Protein AF-A0A2X1QNJ2-F1 (afdb_monomer_lite)

Organism: Haemophilus influenzae (NCBI:txid727)

Radius of gyration: 19.0 Å; chains: 1; bounding box: 23×51×39 Å

InterPro domains:
  IPR060374 RelA/SpoT, RIS domain [PF28438] (33-72)

Structure (mmCIF, N/CA/C/O backbone):
data_AF-A0A2X1QNJ2-F1
#
_entry.id   AF-A0A2X1QNJ2-F1
#
loop_
_atom_site.group_PDB
_atom_site.id
_atom_site.type_symbol
_atom_site.label_atom_id
_atom_site.label_alt_id
_atom_site.label_comp_id
_atom_site.label_asym_id
_atom_site.label_entity_id
_atom_site.label_seq_id
_atom_site.pdbx_PDB_ins_code
_atom_site.Cartn_x
_atom_site.Cartn_y
_atom_site.Cartn_z
_atom_site.occupancy
_atom_site.B_iso_or_equiv
_atom_site.auth_seq_id
_atom_site.auth_comp_id
_atom_site.auth_asym_id
_atom_site.auth_atom_id
_atom_site.pdbx_PDB_model_num
ATOM 1 N N . MET A 1 1 ? -0.038 43.991 23.403 1.00 59.16 1 MET A N 1
ATOM 2 C CA . MET A 1 1 ? 0.311 42.573 23.241 1.00 59.16 1 MET A CA 1
ATOM 3 C C . MET A 1 1 ? 0.699 42.046 24.604 1.00 59.16 1 MET A C 1
ATOM 5 O O . MET A 1 1 ? 1.868 42.044 24.970 1.00 59.16 1 MET A O 1
ATOM 9 N N . THR A 1 2 ? -0.314 41.752 25.409 1.00 89.94 2 THR A N 1
ATOM 10 C CA . THR A 1 2 ? -0.168 41.114 26.713 1.00 89.94 2 THR A CA 1
ATOM 11 C C . THR A 1 2 ? 0.232 39.654 26.500 1.00 89.94 2 THR A C 1
ATOM 13 O O . THR A 1 2 ? -0.014 39.071 25.443 1.00 89.94 2 THR A O 1
ATOM 16 N N . ALA A 1 3 ? 0.875 39.049 27.497 1.00 82.62 3 ALA A N 1
ATOM 17 C CA . ALA A 1 3 ? 1.252 37.637 27.433 1.00 82.62 3 ALA A CA 1
ATOM 18 C C . ALA A 1 3 ? 0.028 36.716 27.228 1.00 82.62 3 ALA A C 1
ATOM 20 O O . ALA A 1 3 ? 0.134 35.671 26.596 1.00 82.62 3 ALA A O 1
ATOM 21 N N . GLU A 1 4 ? -1.140 37.148 27.705 1.00 88.44 4 GLU A N 1
ATOM 22 C CA . GLU A 1 4 ? -2.420 36.452 27.561 1.00 88.44 4 GLU A CA 1
ATOM 23 C C . GLU A 1 4 ? -2.941 36.482 26.115 1.00 88.44 4 GLU A C 1
ATOM 25 O O . GLU A 1 4 ? -3.465 35.484 25.624 1.00 88.44 4 GLU A O 1
ATOM 30 N N . GLU A 1 5 ? -2.753 37.601 25.404 1.00 86.88 5 GLU A N 1
ATOM 31 C CA . GLU A 1 5 ? -3.117 37.726 23.986 1.00 86.88 5 GLU A CA 1
ATOM 32 C C . GLU A 1 5 ? -2.297 36.760 23.113 1.00 86.88 5 GLU A C 1
ATOM 34 O O . GLU A 1 5 ? -2.844 36.130 22.207 1.00 86.88 5 GLU A O 1
ATOM 39 N N . ALA A 1 6 ? -1.007 36.589 23.420 1.00 83.75 6 ALA A N 1
ATOM 40 C CA . ALA A 1 6 ? -0.124 35.673 22.697 1.00 83.75 6 ALA A CA 1
ATOM 41 C C . ALA A 1 6 ? -0.463 34.192 22.957 1.00 83.75 6 ALA A C 1
ATOM 43 O O . ALA A 1 6 ? -0.497 33.389 22.024 1.00 83.75 6 ALA A O 1
ATOM 44 N N . ASP A 1 7 ? -0.751 33.823 24.208 1.00 82.50 7 ASP A N 1
ATOM 45 C CA . ASP A 1 7 ? -1.127 32.450 24.569 1.00 82.50 7 ASP A CA 1
ATOM 46 C C . ASP A 1 7 ? -2.451 32.029 23.905 1.00 82.50 7 ASP A C 1
ATOM 48 O O . ASP A 1 7 ? -2.570 30.950 23.311 1.00 82.50 7 ASP A O 1
ATOM 52 N N . GLN A 1 8 ? -3.429 32.939 23.891 1.00 86.94 8 GLN A N 1
ATOM 53 C CA . GLN A 1 8 ? -4.714 32.707 23.240 1.00 86.94 8 GLN A CA 1
ATOM 54 C C . GLN A 1 8 ? -4.576 32.532 21.716 1.00 86.94 8 GLN A C 1
ATOM 56 O O . GLN A 1 8 ? -5.322 31.758 21.106 1.00 86.94 8 GLN A O 1
ATOM 61 N N . GLU A 1 9 ? -3.614 33.209 21.087 1.00 85.56 9 GLU A N 1
ATOM 62 C CA . GLU A 1 9 ? -3.318 33.063 19.661 1.00 85.56 9 GLU A CA 1
ATOM 63 C C . GLU A 1 9 ? -2.688 31.699 19.324 1.00 85.56 9 GLU A C 1
ATOM 65 O O . GLU A 1 9 ? -3.048 31.078 18.315 1.00 85.56 9 GLU A O 1
ATOM 70 N N . ILE A 1 10 ? -1.805 31.183 20.186 1.00 84.69 10 ILE A N 1
ATOM 71 C CA . ILE A 1 10 ? -1.175 29.863 20.019 1.00 84.69 10 ILE A CA 1
ATOM 72 C C . ILE A 1 10 ? -2.222 28.746 20.134 1.00 84.69 10 ILE A C 1
ATOM 74 O O . ILE A 1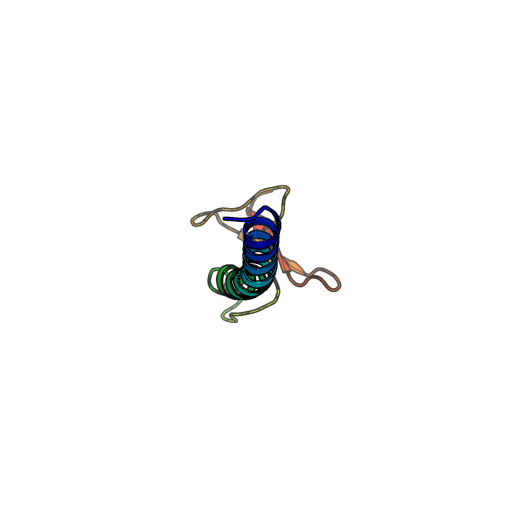 10 ? -2.274 27.854 19.280 1.00 84.69 10 ILE A O 1
ATOM 78 N N . LEU A 1 11 ? -3.105 28.817 21.135 1.00 81.56 11 LEU A N 1
ATOM 79 C CA . LEU A 1 11 ? -4.180 27.839 21.345 1.00 81.56 11 LEU A CA 1
ATOM 80 C C . LEU A 1 11 ? -5.123 27.743 20.135 1.00 81.56 11 LEU A C 1
ATOM 82 O O . LEU A 1 11 ? -5.472 26.642 19.698 1.00 81.56 11 LEU A O 1
ATOM 86 N N . ARG A 1 12 ? -5.484 28.887 19.537 1.00 84.62 12 ARG A N 1
ATOM 87 C CA . ARG A 1 12 ? -6.306 28.941 18.314 1.00 84.62 12 ARG A CA 1
ATOM 88 C C . ARG A 1 12 ? -5.617 28.261 17.127 1.00 84.62 12 ARG A C 1
ATOM 90 O O . ARG A 1 12 ? -6.260 27.506 16.394 1.00 84.62 12 ARG A O 1
ATOM 97 N N . HIS A 1 13 ? -4.312 28.474 16.952 1.00 79.44 13 HIS A N 1
ATOM 98 C CA . HIS A 1 13 ? -3.545 27.844 15.875 1.00 79.44 13 HIS A CA 1
ATOM 99 C C . HIS A 1 13 ? -3.439 26.320 16.028 1.00 79.44 13 HIS A C 1
ATOM 101 O O . HIS A 1 13 ? -3.566 25.600 15.035 1.00 79.44 13 HIS A O 1
ATOM 107 N N . VAL A 1 14 ? -3.247 25.806 17.248 1.00 83.12 14 VAL A N 1
ATOM 108 C CA . VAL A 1 14 ? -3.179 24.354 17.504 1.00 83.12 14 VAL A CA 1
ATOM 109 C C . VAL A 1 14 ? -4.532 23.675 17.253 1.00 83.12 14 VAL A C 1
ATOM 111 O O . VAL A 1 14 ? -4.576 22.601 16.638 1.00 83.12 14 VAL A O 1
ATOM 114 N N . ALA A 1 15 ? -5.636 24.317 17.651 1.00 83.50 15 ALA A N 1
ATOM 115 C CA . ALA A 1 15 ? -6.985 23.806 17.413 1.00 83.50 15 ALA A CA 1
ATOM 116 C C . ALA A 1 15 ? -7.296 23.686 15.908 1.00 83.50 15 ALA A C 1
ATOM 118 O O . ALA A 1 15 ? -7.700 22.619 15.441 1.00 83.50 15 ALA A O 1
ATOM 119 N N . ASN A 1 16 ? -7.012 24.731 15.120 1.00 79.12 16 ASN A N 1
ATOM 120 C CA . ASN A 1 16 ? -7.257 24.709 13.673 1.00 79.12 16 ASN A CA 1
ATOM 121 C C . ASN A 1 16 ? -6.332 23.741 12.921 1.00 79.12 16 ASN A C 1
ATOM 123 O O . ASN A 1 16 ? -6.769 23.046 12.005 1.00 79.12 16 ASN A O 1
ATOM 127 N N . LYS A 1 17 ? -5.056 23.636 13.312 1.00 73.31 17 LYS A N 1
ATOM 128 C CA . LYS A 1 17 ? -4.085 22.766 12.627 1.00 73.31 17 LYS A CA 1
ATOM 129 C C . LYS A 1 17 ? -4.445 21.282 12.734 1.00 73.31 17 LYS A C 1
ATOM 131 O O . LYS A 1 17 ? -4.203 20.525 11.795 1.00 73.31 17 LYS A O 1
A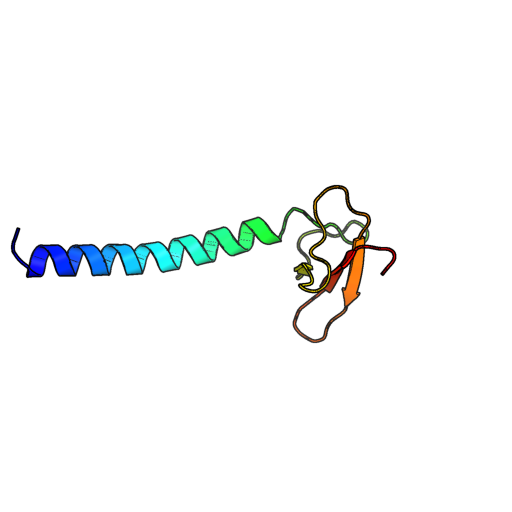TOM 136 N N . SER A 1 18 ? -5.055 20.877 13.847 1.00 67.94 18 SER A N 1
ATOM 137 C CA . SER A 1 18 ? -5.476 19.491 14.089 1.00 67.94 18 SER A CA 1
ATOM 138 C C . SER A 1 18 ? -6.630 19.057 13.175 1.00 67.94 18 SER A C 1
ATOM 140 O O . SER A 1 18 ? -6.592 17.953 12.628 1.00 67.94 18 SER A O 1
ATOM 142 N N . ALA A 1 19 ? -7.614 19.937 12.956 1.00 66.62 19 ALA A N 1
ATOM 143 C CA . ALA A 1 19 ? -8.770 19.670 12.096 1.00 66.62 19 ALA A CA 1
ATOM 144 C C . ALA A 1 19 ? -8.402 19.653 10.600 1.00 66.62 19 ALA A C 1
ATOM 146 O O . ALA A 1 19 ? -8.813 18.761 9.860 1.00 66.62 19 ALA A O 1
ATOM 147 N N . VAL A 1 20 ? -7.550 20.584 10.158 1.00 65.69 20 VAL A N 1
ATOM 148 C CA . VAL A 1 20 ? -7.128 20.669 8.747 1.00 65.69 20 VAL A CA 1
ATOM 149 C C . VAL A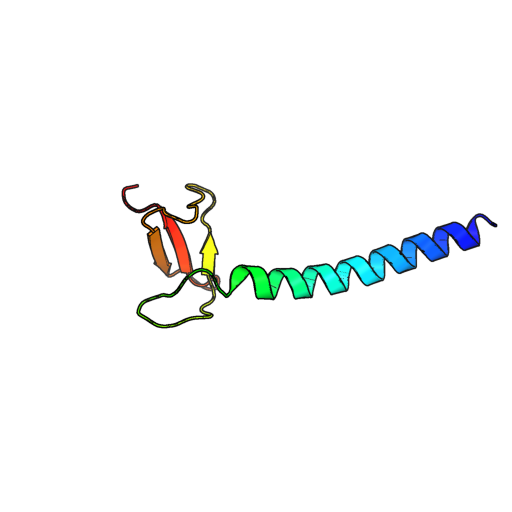 1 20 ? -6.238 19.480 8.351 1.00 65.69 20 VAL A C 1
ATOM 151 O O . VAL A 1 20 ? -6.370 18.929 7.258 1.00 65.69 20 VAL A O 1
ATOM 154 N N . ASN A 1 21 ? -5.361 19.024 9.251 1.00 65.81 21 ASN A N 1
ATOM 155 C CA . ASN A 1 21 ? -4.454 17.900 8.990 1.00 65.81 21 ASN A CA 1
ATOM 156 C C . ASN A 1 21 ? -5.200 16.556 8.866 1.00 65.81 21 ASN A C 1
ATOM 158 O O . ASN A 1 21 ? -4.853 15.714 8.037 1.00 65.81 21 ASN A O 1
ATOM 162 N N . SER A 1 22 ? -6.265 16.361 9.647 1.00 61.81 22 SER A N 1
ATOM 163 C CA . SER A 1 22 ? -7.064 15.131 9.601 1.00 61.81 22 SER A CA 1
ATOM 164 C C . SER A 1 22 ? -7.878 15.005 8.305 1.00 61.81 22 SER A C 1
ATOM 166 O O . SER A 1 22 ? -7.949 13.908 7.751 1.00 61.81 22 SER A O 1
ATOM 168 N N . GLN A 1 23 ? -8.383 16.112 7.751 1.00 60.06 23 GLN A N 1
ATOM 169 C CA . GLN A 1 23 ? -9.066 16.114 6.450 1.00 60.06 23 GLN A CA 1
ATOM 170 C C . GLN A 1 23 ? -8.091 15.886 5.281 1.00 60.06 23 GLN A C 1
ATOM 172 O O . GLN A 1 23 ? -8.307 14.992 4.464 1.00 60.06 23 GLN A O 1
ATOM 177 N N . GLN A 1 24 ? -6.953 16.588 5.247 1.00 58.31 24 GLN A N 1
ATOM 178 C CA . GLN A 1 24 ? -5.965 16.448 4.162 1.00 58.31 24 GLN A CA 1
ATOM 179 C C . GLN A 1 24 ? -5.311 15.059 4.084 1.00 58.31 24 GLN A C 1
ATOM 181 O O . GLN A 1 24 ? -4.867 14.635 3.014 1.00 58.31 24 GLN A O 1
ATOM 186 N N . LYS A 1 25 ? -5.233 14.334 5.206 1.00 56.22 25 LYS A N 1
ATOM 187 C CA . LYS A 1 25 ? -4.678 12.977 5.238 1.00 56.22 25 LYS A CA 1
ATOM 188 C C . LYS A 1 25 ? -5.607 11.950 4.587 1.00 56.22 25 LYS A C 1
ATOM 190 O O . LYS A 1 25 ? -5.109 10.969 4.045 1.00 56.22 25 LYS A O 1
ATOM 195 N N . SER A 1 26 ? -6.920 12.161 4.620 1.00 55.53 26 SER A N 1
ATOM 196 C CA . SER A 1 26 ? -7.882 11.238 4.006 1.00 55.53 26 SER A CA 1
ATOM 197 C C . SER A 1 26 ? -7.856 11.300 2.474 1.00 55.53 26 SER A C 1
ATOM 199 O O . SER A 1 26 ? -7.808 10.260 1.826 1.00 55.53 26 SER A O 1
ATOM 201 N N . GLU A 1 27 ? -7.741 12.496 1.888 1.00 56.44 27 GLU A N 1
ATOM 202 C CA . GLU A 1 27 ? -7.742 12.651 0.425 1.00 56.44 27 GLU A CA 1
ATOM 203 C C . GLU A 1 27 ? -6.430 12.209 -0.237 1.00 56.44 27 GLU A C 1
ATOM 205 O O . GLU A 1 27 ? -6.443 11.602 -1.306 1.00 56.44 27 GLU A O 1
ATOM 210 N N . LYS A 1 28 ? -5.277 12.435 0.411 1.00 57.44 28 LYS A N 1
ATOM 211 C CA . LYS A 1 28 ? -3.970 12.045 -0.155 1.00 57.44 28 LYS A CA 1
ATOM 212 C C . LYS A 1 28 ? -3.757 10.534 -0.262 1.00 57.44 28 LYS A C 1
ATOM 214 O O . LYS A 1 28 ? -2.923 10.112 -1.058 1.00 57.44 28 LYS A O 1
ATOM 219 N N . ASN A 1 29 ? -4.464 9.731 0.533 1.00 57.91 29 ASN A N 1
ATOM 220 C CA . ASN A 1 29 ? -4.286 8.277 0.545 1.00 57.91 29 ASN A CA 1
ATOM 221 C C . ASN A 1 29 ? -5.235 7.536 -0.405 1.00 57.91 29 ASN A C 1
ATOM 223 O O . ASN A 1 29 ? -5.047 6.346 -0.590 1.00 57.91 29 ASN A O 1
ATOM 227 N N . ASN A 1 30 ? -6.232 8.188 -1.010 1.00 57.94 30 ASN A N 1
ATOM 228 C CA . ASN A 1 30 ? -7.309 7.461 -1.693 1.00 57.94 30 ASN A CA 1
ATOM 229 C C . ASN A 1 30 ? -7.187 7.382 -3.226 1.00 57.94 30 ASN A C 1
ATOM 231 O O . ASN A 1 30 ? -7.839 6.536 -3.830 1.00 57.94 30 ASN A O 1
ATOM 235 N N . GLY A 1 31 ? -6.359 8.222 -3.862 1.00 61.34 31 GLY A N 1
ATOM 236 C CA . GLY A 1 31 ? -6.370 8.388 -5.326 1.00 61.34 31 GLY A CA 1
ATOM 237 C C . GLY A 1 31 ? -5.254 7.707 -6.129 1.00 61.34 31 GLY A C 1
ATOM 238 O O . GLY A 1 31 ? -5.307 7.736 -7.353 1.00 61.34 31 GLY A O 1
ATOM 239 N N . TYR A 1 32 ? -4.229 7.131 -5.493 1.00 74.38 32 TYR A N 1
ATOM 240 C CA . TYR A 1 32 ? -3.026 6.665 -6.213 1.00 74.38 32 TYR A CA 1
ATOM 241 C C . TYR A 1 32 ? -2.996 5.167 -6.522 1.00 74.38 32 TYR A C 1
ATOM 243 O O . TYR A 1 32 ? -2.145 4.723 -7.290 1.00 74.38 32 TYR A O 1
ATOM 251 N N . VAL A 1 33 ? -3.892 4.381 -5.926 1.00 84.00 33 VAL A N 1
ATOM 252 C CA . VAL A 1 33 ? -3.846 2.919 -5.998 1.00 84.00 33 VAL A CA 1
ATOM 253 C C . VAL A 1 33 ? -5.221 2.397 -6.371 1.00 84.00 33 VAL A C 1
ATOM 255 O O . VAL A 1 33 ? -6.195 2.627 -5.658 1.00 84.00 33 VAL A O 1
ATOM 258 N N . ILE A 1 34 ? -5.274 1.676 -7.488 1.00 87.31 34 ILE A N 1
ATOM 259 C CA . ILE A 1 34 ? -6.470 1.007 -7.997 1.00 87.31 34 ILE A CA 1
ATOM 260 C C . ILE A 1 34 ? -6.200 -0.493 -7.930 1.00 87.31 34 ILE A C 1
ATOM 262 O O . ILE A 1 34 ? -5.178 -0.963 -8.430 1.00 87.31 34 ILE A O 1
ATOM 266 N N . VAL A 1 35 ? -7.105 -1.242 -7.307 1.00 85.81 35 VAL A N 1
ATOM 267 C CA . VAL A 1 35 ? -6.978 -2.694 -7.135 1.00 85.81 35 VAL A CA 1
ATOM 268 C C . VAL A 1 35 ? -8.028 -3.361 -8.005 1.00 85.81 35 VAL A C 1
ATOM 270 O O . VAL A 1 35 ? -9.215 -3.229 -7.727 1.00 85.81 35 VAL A O 1
ATOM 273 N N . GLU A 1 36 ? -7.603 -4.050 -9.067 1.00 85.88 36 GLU A N 1
ATOM 274 C CA . GLU A 1 36 ? -8.511 -4.770 -9.982 1.00 85.88 36 GLU A CA 1
ATOM 275 C C . GLU A 1 36 ? -9.679 -3.896 -10.498 1.00 85.88 36 GLU A C 1
ATOM 277 O O . GLU A 1 36 ? -10.818 -4.338 -10.618 1.00 85.88 36 GLU A O 1
ATOM 282 N N . GLY A 1 37 ? -9.410 -2.614 -10.769 1.00 85.12 37 GLY A N 1
ATOM 283 C CA . GLY A 1 37 ? -10.417 -1.655 -11.244 1.00 85.12 37 GLY A CA 1
ATOM 284 C C . GLY A 1 37 ? -11.285 -1.015 -10.154 1.00 85.12 37 GLY A C 1
ATOM 285 O O . GLY A 1 37 ? -12.147 -0.204 -10.481 1.00 85.12 37 GLY A O 1
ATOM 286 N N . VAL A 1 38 ? -11.048 -1.326 -8.877 1.00 85.88 38 VAL A N 1
ATOM 287 C CA . VAL A 1 38 ? -11.733 -0.713 -7.731 1.00 85.88 38 VAL A CA 1
ATOM 288 C C . VAL A 1 38 ? -10.838 0.346 -7.088 1.00 85.88 38 VAL A C 1
ATOM 290 O O . VAL A 1 38 ? -9.678 0.082 -6.756 1.00 85.88 38 VAL A O 1
ATOM 293 N N . ASP A 1 39 ? -11.383 1.548 -6.912 1.00 83.62 39 ASP A N 1
ATOM 294 C CA . ASP A 1 39 ? -10.727 2.662 -6.230 1.00 83.62 39 ASP A CA 1
ATOM 295 C C . ASP A 1 39 ? -11.109 2.733 -4.737 1.00 8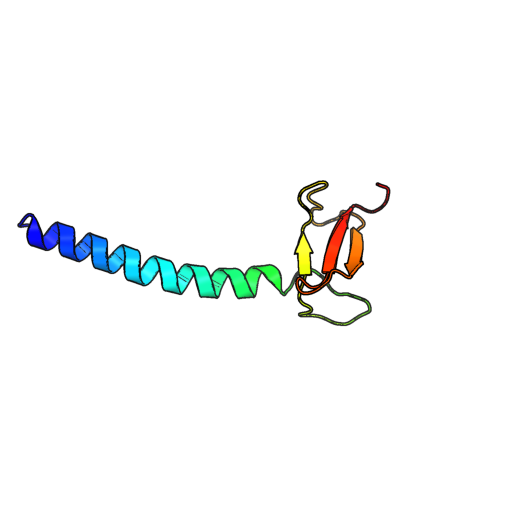3.62 39 ASP A C 1
ATOM 297 O O . ASP A 1 39 ? -11.916 1.946 -4.238 1.00 83.62 39 ASP A O 1
ATOM 301 N N . ASN A 1 40 ? -10.489 3.664 -4.000 1.00 82.50 40 ASN A N 1
ATOM 302 C CA . ASN A 1 40 ? -10.879 4.033 -2.631 1.00 82.50 40 ASN A CA 1
ATOM 303 C C . ASN A 1 40 ? -10.910 2.892 -1.590 1.00 82.50 40 ASN A C 1
ATOM 305 O O . ASN A 1 40 ? -11.493 3.045 -0.513 1.00 82.50 40 ASN A O 1
ATOM 309 N N . LEU A 1 41 ? -10.263 1.754 -1.854 1.00 86.75 41 LEU A N 1
ATOM 310 C CA . LEU A 1 41 ? -10.086 0.708 -0.849 1.00 86.75 41 LEU A CA 1
ATOM 311 C C . LEU A 1 41 ? -9.144 1.190 0.253 1.00 86.75 41 LEU A C 1
ATOM 313 O O . LEU A 1 41 ? -8.171 1.892 -0.010 1.00 86.75 41 LEU A O 1
ATOM 317 N N . MET A 1 42 ? -9.380 0.757 1.491 1.00 89.31 42 MET A N 1
ATOM 318 C CA . MET A 1 42 ? -8.446 1.017 2.585 1.00 89.31 42 MET A CA 1
ATOM 319 C C . MET A 1 42 ? -7.097 0.362 2.268 1.00 89.31 42 MET A C 1
ATOM 321 O O . MET A 1 42 ? -7.000 -0.862 2.169 1.00 89.31 42 MET A O 1
ATOM 325 N N . HIS A 1 43 ? -6.051 1.168 2.124 1.00 91.31 43 HIS A N 1
ATOM 326 C CA . HIS A 1 43 ? -4.707 0.684 1.837 1.00 91.31 43 HIS A CA 1
ATOM 327 C C . HIS A 1 43 ? -3.637 1.584 2.458 1.00 91.31 43 HIS A C 1
ATOM 329 O O . HIS A 1 43 ? -3.912 2.700 2.898 1.00 91.31 43 HIS A O 1
ATOM 335 N N . HIS A 1 44 ? -2.404 1.083 2.524 1.00 90.94 44 HIS A N 1
ATOM 336 C CA . HIS A 1 44 ? -1.250 1.847 2.987 1.00 90.94 44 HIS A CA 1
ATOM 337 C C . HIS A 1 44 ? 0.056 1.359 2.347 1.00 90.94 44 HIS A C 1
ATOM 339 O O . HIS A 1 44 ? 0.206 0.188 2.001 1.00 90.94 44 HIS A O 1
ATOM 345 N N . ILE A 1 45 ? 1.029 2.264 2.234 1.00 93.06 45 ILE A N 1
ATOM 346 C CA . ILE A 1 45 ? 2.376 1.960 1.738 1.00 93.06 45 ILE A CA 1
ATOM 347 C C . ILE A 1 45 ? 3.187 1.238 2.823 1.00 93.06 45 ILE A C 1
ATOM 349 O O . ILE A 1 45 ? 3.291 1.715 3.958 1.00 93.06 45 ILE A O 1
ATOM 353 N N . ALA A 1 46 ? 3.788 0.096 2.480 1.00 93.81 46 ALA A N 1
ATOM 354 C CA . ALA A 1 46 ? 4.600 -0.683 3.406 1.00 93.81 46 ALA A CA 1
ATOM 355 C C . ALA A 1 46 ? 5.930 0.013 3.737 1.00 93.81 46 ALA A C 1
ATOM 357 O O . ALA A 1 46 ? 6.628 0.547 2.871 1.00 93.81 46 ALA A O 1
ATOM 358 N N . ARG A 1 47 ? 6.338 -0.059 5.009 1.00 92.75 47 ARG A N 1
ATOM 359 C CA . ARG A 1 47 ? 7.568 0.589 5.505 1.00 92.75 47 ARG A CA 1
ATOM 360 C C . ARG A 1 47 ? 8.865 -0.117 5.100 1.00 92.75 47 ARG A C 1
ATOM 362 O O . ARG A 1 47 ? 9.905 0.520 5.113 1.00 92.75 47 ARG A O 1
ATOM 369 N N . CYS A 1 48 ? 8.810 -1.404 4.756 1.00 94.12 48 CYS A N 1
ATOM 370 C CA . CYS A 1 48 ? 9.976 -2.197 4.338 1.00 94.12 48 CYS A CA 1
ATOM 371 C C . CYS A 1 48 ? 10.615 -1.702 3.038 1.00 94.12 48 CYS A C 1
ATOM 373 O O . CYS A 1 48 ? 11.815 -1.835 2.836 1.00 94.12 48 CYS A O 1
ATOM 375 N N . CYS A 1 49 ? 9.763 -1.212 2.143 1.00 92.88 49 CYS A N 1
ATOM 376 C CA . CYS A 1 49 ? 10.005 -1.220 0.712 1.00 92.88 49 CYS A CA 1
ATOM 377 C C . CYS A 1 49 ? 9.710 0.151 0.092 1.00 92.88 49 CYS A C 1
ATOM 379 O O . CYS A 1 49 ? 10.273 0.473 -0.946 1.00 92.88 49 CYS A O 1
ATOM 381 N N . GLN A 1 50 ? 8.813 0.922 0.731 1.00 92.88 50 GLN A N 1
ATOM 382 C CA . GLN A 1 50 ? 8.408 2.284 0.371 1.00 92.88 50 GLN A CA 1
ATOM 383 C C . GLN A 1 50 ? 8.248 2.504 -1.145 1.00 92.88 50 GLN A C 1
ATOM 385 O O . GLN A 1 50 ? 8.940 3.356 -1.701 1.00 92.88 50 GLN A O 1
ATOM 390 N N . PRO A 1 51 ? 7.367 1.734 -1.817 1.00 91.88 51 PRO A N 1
ATOM 391 C CA . PRO A 1 51 ? 7.152 1.867 -3.254 1.00 91.88 51 PRO A CA 1
ATOM 392 C C . PRO A 1 51 ? 6.753 3.293 -3.647 1.00 91.88 51 PRO A C 1
ATOM 394 O O . PRO A 1 51 ? 5.962 3.942 -2.955 1.00 91.88 51 PRO A O 1
ATOM 397 N N . ILE A 1 52 ? 7.294 3.756 -4.773 1.00 91.56 52 ILE A N 1
ATOM 398 C CA . ILE A 1 52 ? 7.053 5.086 -5.344 1.00 91.56 52 ILE A CA 1
ATOM 399 C C . ILE A 1 52 ? 6.294 4.991 -6.678 1.00 91.56 52 ILE A C 1
ATOM 401 O O . ILE A 1 52 ? 6.247 3.922 -7.288 1.00 91.56 52 ILE A O 1
ATOM 405 N N . PRO A 1 53 ? 5.693 6.089 -7.176 1.00 89.44 53 PRO A N 1
ATOM 406 C CA . PRO A 1 53 ? 5.075 6.095 -8.500 1.00 89.44 53 PRO A CA 1
ATOM 407 C C . PRO A 1 53 ? 6.051 5.631 -9.590 1.00 89.44 53 PRO A C 1
ATOM 409 O O . PRO A 1 53 ? 7.164 6.144 -9.687 1.00 89.44 53 PRO A O 1
ATOM 412 N N . GLY A 1 54 ? 5.618 4.673 -10.410 1.00 89.25 54 GLY A N 1
ATOM 413 C CA . GLY A 1 54 ? 6.444 4.021 -11.432 1.00 89.25 54 GLY A CA 1
ATOM 414 C C . GLY A 1 54 ? 6.990 2.653 -11.014 1.00 89.25 54 GLY A C 1
ATOM 415 O O . GLY A 1 54 ? 7.334 1.859 -11.888 1.00 89.25 54 GLY A O 1
ATOM 416 N N . ASP A 1 55 ? 7.007 2.336 -9.717 1.00 92.50 55 ASP A N 1
ATOM 417 C CA . ASP A 1 55 ? 7.332 0.990 -9.255 1.00 92.50 55 ASP A CA 1
ATOM 418 C C . ASP A 1 55 ? 6.213 0.003 -9.607 1.00 92.50 55 ASP A C 1
ATOM 420 O O . ASP A 1 55 ? 5.023 0.289 -9.457 1.00 92.50 55 ASP A O 1
ATOM 424 N N . ALA A 1 56 ? 6.600 -1.212 -9.995 1.00 93.69 56 ALA A N 1
ATOM 425 C CA . ALA A 1 56 ? 5.679 -2.338 -9.969 1.00 93.69 56 ALA A CA 1
ATOM 426 C C . ALA A 1 56 ? 5.339 -2.663 -8.506 1.00 93.69 56 ALA A C 1
ATOM 428 O O . ALA A 1 56 ? 6.237 -2.781 -7.668 1.00 93.69 56 ALA A O 1
ATOM 429 N N . ILE A 1 57 ? 4.054 -2.819 -8.194 1.00 93.94 57 ILE A N 1
ATOM 430 C CA . ILE A 1 57 ? 3.569 -3.036 -6.827 1.00 93.94 57 ILE A CA 1
ATOM 431 C C . ILE A 1 57 ? 2.777 -4.337 -6.695 1.00 93.94 57 ILE A C 1
ATOM 433 O O . ILE A 1 57 ? 2.194 -4.827 -7.658 1.00 93.94 57 ILE A O 1
ATOM 437 N N . VAL A 1 58 ? 2.738 -4.874 -5.475 1.00 95.12 58 VAL A N 1
ATOM 438 C CA . VAL A 1 58 ? 1.883 -5.996 -5.071 1.00 95.12 58 VAL A CA 1
ATOM 439 C C . VAL A 1 58 ? 1.180 -5.657 -3.755 1.00 95.12 58 VAL A C 1
ATOM 441 O O . VAL A 1 58 ? 1.779 -5.075 -2.846 1.00 95.12 58 VAL A O 1
ATOM 444 N N . GLY A 1 59 ? -0.106 -5.989 -3.664 1.00 93.56 59 GLY A N 1
ATOM 445 C CA . GLY A 1 59 ? -0.928 -5.764 -2.477 1.00 93.56 59 GLY A CA 1
ATOM 446 C C . GLY A 1 59 ? -1.132 -7.041 -1.665 1.00 93.56 59 GLY A C 1
ATOM 447 O O . GLY A 1 59 ? -1.406 -8.096 -2.229 1.00 93.56 59 GLY A O 1
ATOM 448 N N . TYR A 1 60 ? -1.064 -6.936 -0.338 1.00 94.38 60 TYR A N 1
ATOM 449 C CA . TYR A 1 60 ? -1.387 -8.021 0.593 1.00 94.38 60 TYR A CA 1
ATOM 450 C C . TYR A 1 60 ? -2.566 -7.634 1.480 1.00 94.38 60 TYR A C 1
ATOM 452 O O . TYR A 1 60 ? -2.564 -6.570 2.100 1.00 94.38 60 TYR A O 1
ATOM 460 N N . ILE A 1 61 ? -3.564 -8.511 1.577 1.00 94.44 61 ILE A N 1
ATOM 461 C CA . ILE A 1 61 ? -4.733 -8.296 2.436 1.00 94.44 61 ILE A CA 1
ATOM 462 C C . ILE A 1 61 ? -4.319 -8.488 3.898 1.00 94.44 61 ILE A C 1
ATOM 464 O O . ILE A 1 61 ? -3.779 -9.527 4.273 1.00 94.44 61 ILE A O 1
ATOM 468 N N . THR A 1 62 ? -4.593 -7.491 4.737 1.00 95.12 62 THR A N 1
ATOM 469 C CA . THR A 1 62 ? -4.291 -7.520 6.173 1.00 95.12 62 THR A CA 1
ATOM 470 C C . THR A 1 62 ? -5.567 -7.516 7.011 1.00 95.12 62 THR A C 1
ATOM 472 O O . THR A 1 62 ? -6.609 -7.004 6.602 1.00 95.12 62 THR A O 1
ATOM 475 N N . MET A 1 63 ? -5.487 -8.050 8.230 1.00 95.81 63 MET A N 1
ATOM 476 C CA . MET A 1 63 ? -6.615 -8.043 9.162 1.00 95.81 63 MET A CA 1
ATOM 477 C C . MET A 1 63 ? -6.806 -6.646 9.768 1.00 95.81 63 MET A C 1
ATOM 479 O O . MET A 1 63 ? -5.942 -6.144 10.493 1.00 95.81 63 MET A O 1
ATOM 483 N N . GLY A 1 64 ? -7.940 -6.014 9.453 1.00 93.00 64 GLY A N 1
ATOM 484 C CA . GLY A 1 64 ? -8.386 -4.747 10.046 1.00 93.00 64 GLY A CA 1
ATOM 485 C C . GLY A 1 64 ? -7.629 -3.486 9.611 1.00 93.00 64 GLY A C 1
ATOM 486 O O . GLY A 1 64 ? -7.922 -2.412 10.126 1.00 93.00 64 GLY A O 1
ATOM 487 N N . ARG A 1 65 ? -6.656 -3.585 8.694 1.00 90.62 65 ARG A N 1
ATOM 488 C CA . ARG A 1 65 ? -5.862 -2.437 8.199 1.00 90.62 65 ARG A CA 1
ATOM 489 C C . ARG A 1 65 ? -5.907 -2.270 6.677 1.00 90.62 65 ARG A C 1
ATOM 491 O O . ARG A 1 65 ? -5.149 -1.476 6.122 1.00 90.62 65 ARG A O 1
ATOM 498 N N . GLY A 1 66 ? -6.781 -3.025 6.010 1.00 92.81 66 GLY A N 1
ATOM 499 C CA . GLY A 1 66 ? -6.924 -2.997 4.560 1.00 92.81 66 GLY A CA 1
ATOM 500 C C . GLY A 1 66 ? -5.764 -3.690 3.846 1.00 92.81 66 GLY A C 1
ATOM 501 O O . GLY A 1 66 ? -5.318 -4.757 4.271 1.00 92.81 66 GLY A O 1
ATOM 502 N N . ILE A 1 67 ? -5.278 -3.098 2.760 1.00 93.50 67 ILE A N 1
ATOM 503 C CA . ILE A 1 67 ? -4.242 -3.676 1.896 1.00 93.50 67 ILE A CA 1
ATOM 504 C C . ILE A 1 67 ? -2.878 -3.030 2.193 1.00 93.50 67 ILE A C 1
ATOM 506 O O . ILE A 1 67 ? -2.750 -1.807 2.189 1.00 93.50 67 ILE A O 1
ATOM 510 N N 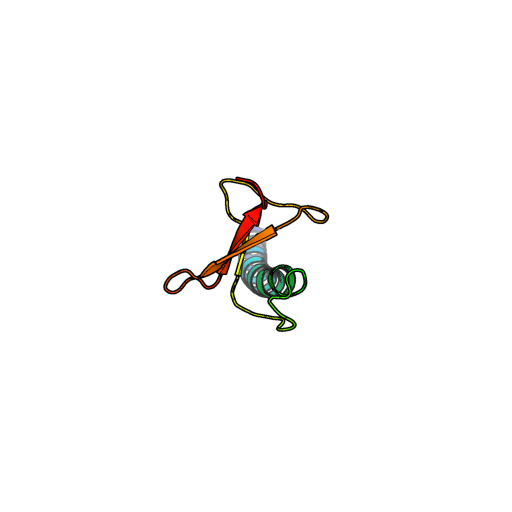. SER A 1 68 ? -1.848 -3.843 2.439 1.00 94.31 68 SER A N 1
ATOM 511 C CA . SER A 1 68 ? -0.449 -3.395 2.524 1.00 94.31 68 SER A CA 1
ATOM 512 C C . SER A 1 68 ? 0.192 -3.437 1.141 1.00 94.31 68 SER A C 1
ATOM 514 O O . SER A 1 68 ? 0.147 -4.476 0.483 1.00 94.31 68 SER A O 1
ATOM 516 N N . ILE A 1 69 ? 0.801 -2.336 0.702 1.00 94.00 69 ILE A N 1
ATOM 517 C CA . ILE A 1 69 ? 1.384 -2.202 -0.640 1.00 94.00 69 ILE A CA 1
ATOM 518 C C . ILE A 1 69 ? 2.900 -2.320 -0.572 1.00 94.00 69 ILE A C 1
ATOM 520 O O . ILE A 1 69 ? 3.572 -1.513 0.074 1.00 94.00 69 ILE A O 1
ATOM 524 N N . HIS A 1 70 ? 3.431 -3.307 -1.281 1.00 95.25 70 HIS A N 1
ATOM 525 C CA . HIS A 1 70 ? 4.853 -3.603 -1.386 1.00 95.25 70 HIS A CA 1
ATOM 526 C C . HIS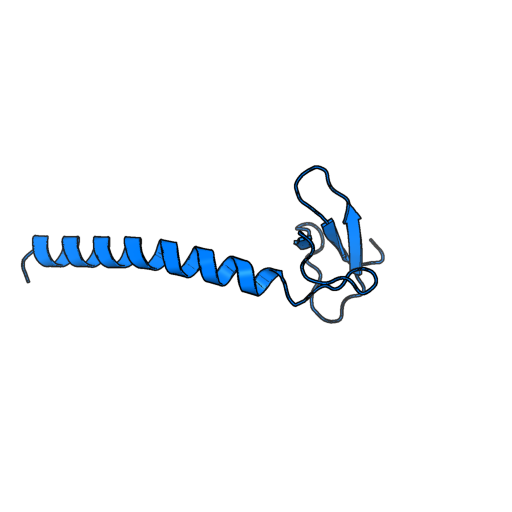 A 1 70 ? 5.328 -3.398 -2.824 1.00 95.25 70 HIS A C 1
ATOM 528 O O . HIS A 1 70 ? 4.527 -3.395 -3.758 1.00 95.25 70 HIS A O 1
ATOM 534 N N . ARG A 1 71 ? 6.641 -3.257 -3.011 1.00 95.62 71 ARG A N 1
ATOM 535 C CA . ARG A 1 71 ? 7.245 -3.307 -4.344 1.00 95.62 71 ARG A CA 1
ATOM 536 C C . ARG A 1 71 ? 7.258 -4.758 -4.832 1.00 95.62 71 ARG A C 1
ATOM 538 O O . ARG A 1 71 ? 7.562 -5.657 -4.051 1.00 95.62 71 ARG A O 1
ATOM 545 N N . ALA A 1 72 ? 6.916 -4.988 -6.092 1.00 93.50 72 ALA A N 1
ATOM 546 C CA . ALA A 1 72 ? 6.987 -6.307 -6.707 1.00 93.50 72 ALA A CA 1
ATOM 547 C C . ALA A 1 72 ? 8.456 -6.755 -6.841 1.00 93.50 72 ALA A C 1
ATOM 549 O O . ALA A 1 72 ? 9.328 -5.943 -7.152 1.00 93.50 72 ALA A O 1
ATOM 550 N N . GLY A 1 73 ? 8.726 -8.044 -6.611 1.00 83.31 73 GLY A N 1
ATOM 551 C CA . GLY A 1 73 ? 10.072 -8.625 -6.725 1.00 83.31 73 GLY A CA 1
ATOM 552 C C . GLY A 1 73 ? 10.928 -8.579 -5.452 1.00 83.31 73 GLY A C 1
ATOM 553 O O . GLY A 1 73 ? 12.149 -8.695 -5.553 1.00 83.31 73 GLY A O 1
ATOM 554 N N . LEU A 1 74 ? 10.303 -8.395 -4.284 1.00 60.09 74 LEU A N 1
ATOM 555 C CA . LEU A 1 74 ? 10.887 -8.662 -2.963 1.00 60.09 74 LEU A CA 1
ATOM 556 C C . LEU A 1 74 ? 10.467 -10.039 -2.447 1.00 60.09 74 LEU A C 1
ATOM 558 O O . LEU A 1 74 ? 9.312 -10.428 -2.732 1.00 60.09 74 LEU A O 1
#

Sequence (74 aa):
MTAEEADQEILRHVANKSAVNSQQKSEKNNGYVIVEGVDNLMHHIARCCQPIPGDAIVGYITMGRGISIHRAGL

pLDDT: mean 82.61, std 12.69, range [55.53, 95.81]

Secondary structure (DSSP, 8-state):
--HHHHHHHHHHHHHHHHHHHHHHHHHHTTSS--BTTB-S--EEE-TTT---TTS-EEEEEETTTEEEEEETT-

Foldseek 3Di:
DDPVVVVVVVVVVVVVVVVVVVVVVQVVPWPPDADPNHTRWQEDEDPVARDDPPFAWDWDQDPPRTIYIHGPPD